Protein AF-A0A820PXG3-F1 (afdb_monomer)

Sequence (96 aa):
MSYSIEERIQNMHNQPKSLITNTNDGIGLGLNSKKSTFTVEDHIYRARLAEKALRYEDMLAQMRNVLDLKKKLTADERNLLVVAYKNAVTTRRTGV

Radius of gyration: 22.25 Å; Cα contacts (8 Å, |Δi|>4): 44; chains: 1; bounding box: 58×52×42 Å

Nearest PDB structures (foldseek):
  3o8i-assembly1_A-2  TM=9.539E-01  e=3.543E-03  Homo sapiens
  6tlf-assembly1_A-2  TM=9.491E-01  e=2.964E-03  Homo sapiens
  7o6j-assembly1_A-2  TM=9.554E-01  e=3.990E-03  Homo sapiens
  5f74-assembly1_A  TM=9.631E-01  e=5.371E-03  Mus musculus
  5wfu-assembly3_D  TM=9.400E-01  e=4.494E-03  Mus musculus

Organism: NCBI:txid392030

pLDDT: mean 75.18, std 19.43, range [38.75, 95.5]

Structure (mmCIF, N/CA/C/O backbone):
data_AF-A0A820PXG3-F1
#
_entry.id   AF-A0A820PXG3-F1
#
loop_
_atom_site.group_PDB
_atom_site.id
_atom_site.type_symbol
_atom_site.label_atom_id
_atom_site.label_alt_id
_atom_site.label_comp_id
_atom_site.label_asym_id
_atom_site.label_entity_id
_atom_site.label_seq_id
_atom_site.pdbx_PDB_ins_code
_atom_site.Cartn_x
_atom_site.Cartn_y
_atom_site.Cartn_z
_atom_site.occupancy
_atom_site.B_iso_or_equiv
_atom_site.auth_seq_id
_atom_site.auth_comp_id
_atom_site.auth_asym_id
_atom_site.auth_atom_id
_atom_site.pdbx_PDB_model_num
ATOM 1 N N . MET A 1 1 ? -36.638 -42.485 25.167 1.00 49.88 1 MET A N 1
ATOM 2 C CA . MET A 1 1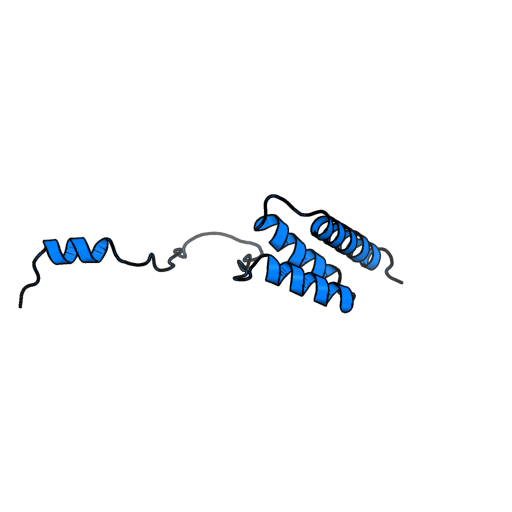 ? -35.612 -41.879 24.291 1.00 49.88 1 MET A CA 1
ATOM 3 C C . MET A 1 1 ? -36.283 -41.371 23.022 1.00 49.88 1 MET A C 1
ATOM 5 O O . MET A 1 1 ? -36.209 -42.005 21.981 1.00 49.88 1 MET A O 1
ATOM 9 N N . SER A 1 2 ? -36.994 -40.253 23.130 1.00 46.16 2 SER A N 1
ATOM 10 C CA . SER A 1 2 ? -37.646 -39.584 22.003 1.00 46.16 2 SER A CA 1
ATOM 11 C C . SER A 1 2 ? -37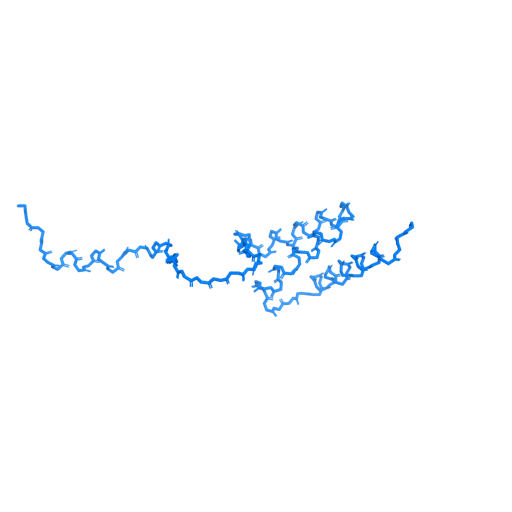.556 -38.090 22.277 1.00 46.16 2 SER A C 1
ATOM 13 O O . SER A 1 2 ? -38.262 -37.580 23.144 1.00 46.16 2 SER A O 1
ATOM 15 N N . TYR A 1 3 ? -36.616 -37.421 21.616 1.00 56.09 3 TYR A N 1
ATOM 16 C CA . TYR A 1 3 ? -36.457 -35.974 21.719 1.00 56.09 3 TYR A CA 1
ATOM 17 C C . TYR A 1 3 ? -37.671 -35.287 21.082 1.00 56.09 3 TYR A C 1
ATOM 19 O O . TYR A 1 3 ? -38.087 -35.663 19.983 1.00 56.09 3 TYR A O 1
ATOM 27 N N . SER A 1 4 ? -38.260 -34.326 21.799 1.00 68.50 4 SER A N 1
ATOM 28 C CA . SER A 1 4 ? -39.443 -33.581 21.358 1.00 68.50 4 SER A CA 1
ATOM 29 C C . SER A 1 4 ? -39.100 -32.712 20.148 1.00 68.50 4 SER A C 1
ATOM 31 O O . SER A 1 4 ? -38.005 -32.154 20.058 1.00 68.50 4 SER A O 1
ATOM 33 N N . ILE A 1 5 ? -40.043 -32.578 19.212 1.00 64.44 5 ILE A N 1
ATOM 34 C CA . ILE A 1 5 ? -39.873 -31.793 17.980 1.00 64.44 5 ILE A CA 1
ATOM 35 C C . ILE A 1 5 ? -39.456 -30.344 18.293 1.00 64.44 5 ILE A C 1
ATOM 37 O O . ILE A 1 5 ? -38.657 -29.769 17.557 1.00 64.44 5 ILE A O 1
ATOM 41 N N . GLU A 1 6 ? -39.900 -29.783 19.419 1.00 61.75 6 GLU A N 1
ATOM 42 C CA . GLU A 1 6 ? -39.541 -28.418 19.826 1.00 61.75 6 GLU A CA 1
ATOM 43 C C . GLU A 1 6 ? -38.059 -28.248 20.186 1.00 61.75 6 GLU A C 1
ATOM 45 O O . GLU A 1 6 ? -37.432 -27.252 19.821 1.00 61.75 6 GLU A O 1
ATOM 50 N N . GLU A 1 7 ? -37.456 -29.255 20.815 1.00 61.81 7 GLU A N 1
ATOM 51 C CA . GLU A 1 7 ? -36.035 -29.247 21.182 1.00 61.81 7 GLU A CA 1
ATOM 52 C C . GLU A 1 7 ? -35.139 -29.296 19.928 1.00 61.81 7 GLU A C 1
ATOM 54 O O . GLU A 1 7 ? -34.041 -28.736 19.887 1.00 61.81 7 GLU A O 1
ATOM 59 N N . ARG A 1 8 ? -35.655 -29.891 18.842 1.00 63.44 8 ARG A N 1
ATOM 60 C CA . ARG A 1 8 ? -35.006 -29.935 17.525 1.00 63.44 8 ARG A CA 1
ATOM 61 C C . ARG A 1 8 ? -35.122 -28.613 16.762 1.00 63.44 8 ARG A C 1
ATOM 63 O O . ARG A 1 8 ? -34.216 -28.284 16.001 1.00 63.44 8 ARG A O 1
ATOM 70 N N . ILE A 1 9 ? -36.189 -27.843 16.987 1.00 64.31 9 ILE A N 1
ATOM 71 C CA . ILE A 1 9 ? -36.382 -26.513 16.388 1.00 64.31 9 ILE A CA 1
ATOM 72 C C . ILE A 1 9 ? -35.445 -25.485 17.040 1.00 64.31 9 ILE A C 1
ATOM 74 O O . ILE A 1 9 ? -34.797 -24.717 16.328 1.00 64.31 9 ILE A O 1
ATOM 78 N N . GLN A 1 10 ? -35.280 -25.525 18.366 1.00 59.16 10 GLN A N 1
ATOM 79 C CA . GLN A 1 10 ? -34.321 -24.669 19.082 1.00 59.16 10 GLN A CA 1
ATOM 80 C C . GLN A 1 10 ? -32.864 -24.928 18.657 1.00 59.16 10 GLN A C 1
ATOM 82 O O . GLN A 1 10 ? -32.110 -23.989 18.395 1.00 59.16 10 GLN A O 1
ATOM 87 N N . ASN A 1 11 ? -32.482 -26.193 18.454 1.00 59.31 11 ASN A N 1
ATOM 88 C CA . ASN A 1 11 ? -31.133 -26.556 17.996 1.00 59.31 11 ASN A CA 1
ATOM 89 C C . ASN A 1 11 ? -30.821 -26.201 16.528 1.00 59.31 11 ASN A C 1
ATOM 91 O O . ASN A 1 11 ? -29.659 -26.276 16.116 1.00 59.31 11 ASN A O 1
ATOM 95 N N . MET A 1 12 ? -31.818 -25.796 15.735 1.00 56.53 12 MET A N 1
ATOM 96 C CA . MET A 1 12 ? -31.597 -25.267 14.384 1.00 56.53 12 MET A CA 1
ATOM 97 C C . MET A 1 12 ? -31.300 -23.763 14.373 1.00 56.53 12 MET A C 1
ATOM 99 O O . MET A 1 12 ? -30.600 -23.303 13.475 1.00 56.53 12 MET A O 1
ATOM 103 N N . HIS A 1 13 ? -31.766 -22.994 15.366 1.00 58.34 13 HIS A N 1
ATOM 104 C CA . HIS A 1 13 ? -31.489 -21.553 15.427 1.00 58.34 13 HIS A CA 1
ATOM 105 C C . HIS A 1 13 ? -30.034 -21.241 15.825 1.00 58.34 13 HIS A C 1
ATOM 107 O O . HIS A 1 13 ? -29.518 -20.180 15.487 1.00 58.34 13 HIS A O 1
ATOM 113 N N . ASN A 1 14 ? -29.351 -22.185 16.484 1.00 57.28 14 ASN A N 1
ATOM 114 C CA . ASN A 1 14 ? -28.002 -22.006 17.033 1.00 57.28 14 ASN A CA 1
ATOM 115 C C . ASN A 1 14 ? -26.872 -22.677 16.226 1.00 57.28 14 ASN A C 1
ATOM 117 O O . ASN A 1 14 ? -25.769 -22.861 16.740 1.00 57.28 14 ASN A O 1
ATOM 121 N N . GLN A 1 15 ? -27.104 -23.039 14.961 1.00 50.62 15 GLN A N 1
ATOM 122 C CA . GLN A 1 15 ? -26.022 -23.529 14.102 1.00 50.62 15 GLN A CA 1
ATOM 123 C C . GLN A 1 15 ? -25.138 -22.351 13.651 1.00 50.62 15 GLN A C 1
ATOM 125 O O . GLN A 1 15 ? -25.653 -21.425 13.012 1.00 50.62 15 GLN A O 1
ATOM 130 N N . PRO A 1 16 ? -23.812 -22.351 13.910 1.00 53.00 16 PRO A N 1
ATOM 131 C CA . PRO A 1 16 ? -22.927 -21.432 13.211 1.00 53.00 16 PRO A CA 1
ATOM 132 C C . PRO A 1 16 ? -23.035 -21.751 11.720 1.00 53.00 16 PRO A C 1
ATOM 134 O O . PRO A 1 16 ? -22.858 -22.902 11.324 1.00 53.00 16 PRO A O 1
ATOM 137 N N . LYS A 1 17 ? -23.358 -20.741 10.903 1.00 56.72 17 LYS A N 1
ATOM 138 C CA . LYS A 1 17 ? -23.403 -20.840 9.437 1.00 56.72 17 LYS A CA 1
ATOM 139 C C . LYS A 1 17 ? -22.075 -21.420 8.949 1.00 56.72 17 LYS A C 1
ATOM 141 O O . LYS A 1 17 ? -21.089 -20.693 8.831 1.00 56.72 17 LYS A O 1
ATOM 146 N N . SER A 1 18 ? -22.032 -22.728 8.721 1.00 51.16 18 SER A N 1
ATOM 147 C CA . SER A 1 18 ? -20.869 -23.381 8.155 1.00 51.16 18 SER A CA 1
ATOM 148 C C . SER A 1 18 ? -20.748 -22.954 6.697 1.00 51.16 18 SER A C 1
ATOM 150 O O . SER A 1 18 ? -21.721 -22.770 5.966 1.00 51.16 18 SER A O 1
ATOM 152 N N . LEU A 1 19 ? -19.503 -22.691 6.334 1.00 46.72 19 LEU A N 1
ATOM 153 C CA . LEU A 1 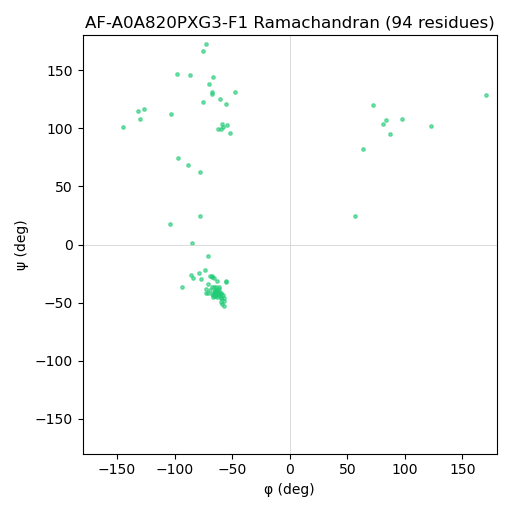19 ? -19.038 -22.169 5.067 1.00 46.72 19 LEU A CA 1
ATOM 154 C C . LEU A 1 19 ? -19.376 -23.163 3.941 1.00 46.72 19 LEU A C 1
ATOM 156 O O . LEU A 1 19 ? -18.662 -24.143 3.754 1.00 46.72 19 LEU A O 1
ATOM 160 N N . ILE A 1 20 ? -20.452 -22.922 3.191 1.00 43.12 20 ILE A N 1
ATOM 161 C CA . ILE A 1 20 ? -20.720 -23.623 1.929 1.00 43.12 20 ILE A CA 1
ATOM 162 C C . ILE A 1 20 ? -21.032 -22.571 0.866 1.00 43.12 20 ILE A C 1
ATOM 164 O O . ILE A 1 20 ? -22.096 -21.956 0.878 1.00 43.12 20 ILE A O 1
ATOM 168 N N . THR A 1 21 ? -20.108 -22.352 -0.065 1.00 46.78 21 THR A N 1
ATOM 169 C CA . THR A 1 21 ? -20.479 -21.842 -1.389 1.00 46.78 21 THR A CA 1
ATOM 170 C C . THR A 1 21 ? -20.419 -23.020 -2.334 1.00 46.78 21 THR A C 1
ATOM 172 O O . THR A 1 21 ? -19.342 -23.569 -2.565 1.00 46.78 21 THR A O 1
ATOM 175 N N . ASN A 1 22 ? -21.588 -23.420 -2.819 1.00 40.31 22 ASN A N 1
ATOM 176 C CA . ASN A 1 22 ? -21.742 -24.495 -3.778 1.00 40.31 22 ASN A CA 1
ATOM 177 C C . ASN A 1 22 ? -20.881 -24.207 -5.010 1.00 40.31 22 ASN A C 1
ATOM 179 O O . ASN A 1 22 ? -21.056 -23.197 -5.691 1.00 40.31 22 ASN A O 1
ATOM 183 N N . THR A 1 23 ? -19.965 -25.126 -5.294 1.00 55.41 23 THR A N 1
ATOM 184 C CA . THR A 1 23 ? -19.618 -25.486 -6.663 1.00 55.41 23 THR A CA 1
ATOM 185 C C . THR A 1 23 ? -20.932 -25.696 -7.419 1.00 55.41 23 THR A C 1
ATOM 187 O O . THR A 1 23 ? -21.831 -26.332 -6.865 1.00 55.41 23 THR A O 1
ATOM 190 N N . ASN A 1 24 ? -21.080 -25.096 -8.605 1.00 54.31 24 ASN A N 1
ATOM 191 C CA . ASN A 1 24 ? -21.458 -25.754 -9.865 1.00 54.31 24 ASN A CA 1
ATOM 192 C C . ASN A 1 24 ? -21.761 -24.697 -10.947 1.00 54.31 24 ASN A C 1
ATOM 194 O O . ASN A 1 24 ? -22.579 -23.805 -10.751 1.00 54.31 24 ASN A O 1
ATOM 198 N N . ASP A 1 25 ? -21.101 -24.888 -12.090 1.00 38.75 25 ASP A N 1
ATOM 199 C CA . ASP A 1 25 ? -21.453 -24.421 -13.437 1.00 38.75 25 ASP A CA 1
ATOM 200 C C . ASP A 1 25 ? -21.004 -23.021 -13.898 1.00 38.75 25 ASP A C 1
ATOM 202 O O . ASP A 1 25 ? -21.712 -22.024 -13.800 1.00 38.75 25 ASP A O 1
ATOM 206 N N . GLY A 1 26 ? -19.858 -23.017 -14.596 1.00 44.44 26 GLY A N 1
ATOM 207 C CA . GLY A 1 26 ? -19.830 -22.444 -15.945 1.00 44.44 26 GLY A CA 1
ATOM 208 C C . GLY A 1 26 ? -18.837 -21.312 -16.221 1.00 44.44 26 GLY A C 1
ATOM 209 O O . GLY A 1 26 ? -19.150 -20.148 -16.026 1.00 44.44 26 GLY A O 1
ATOM 210 N N . ILE A 1 27 ? -17.732 -21.689 -16.880 1.00 41.69 27 ILE A N 1
ATOM 211 C CA . ILE A 1 27 ? -16.909 -20.878 -17.801 1.00 41.69 27 ILE A CA 1
ATOM 212 C C . ILE A 1 27 ? -15.884 -19.914 -17.163 1.00 41.69 27 ILE A C 1
ATOM 214 O O . ILE A 1 27 ? -16.191 -18.799 -16.773 1.00 41.69 27 ILE A O 1
ATOM 218 N N . GLY A 1 28 ? -14.614 -20.338 -17.220 1.00 49.16 28 GLY A N 1
ATOM 219 C CA . GLY A 1 28 ? -13.541 -19.579 -17.879 1.00 49.16 28 GLY A CA 1
ATOM 220 C C . GLY A 1 28 ? -13.007 -18.293 -17.230 1.00 49.16 28 GLY A C 1
ATOM 221 O O . GLY A 1 28 ? -13.670 -17.269 -17.211 1.00 49.16 28 GLY A O 1
ATOM 222 N N . LEU A 1 29 ? -11.701 -18.339 -16.933 1.00 41.09 29 LEU A N 1
ATOM 223 C CA . LEU A 1 29 ? -10.755 -17.223 -16.745 1.00 41.09 29 LEU A CA 1
ATOM 224 C C . LEU A 1 29 ? -10.698 -16.554 -15.357 1.00 41.09 29 LEU A C 1
ATOM 226 O O . LEU A 1 29 ? -11.482 -15.681 -15.018 1.00 41.09 29 LEU A O 1
ATOM 230 N N . GLY A 1 30 ? -9.594 -16.840 -14.656 1.00 47.22 30 GLY A N 1
ATOM 231 C CA . GLY A 1 30 ? -8.798 -15.786 -14.021 1.00 47.22 30 GLY A CA 1
ATOM 232 C C . GLY A 1 30 ? -9.041 -15.516 -12.535 1.00 47.22 30 GLY A C 1
ATOM 233 O O . GLY A 1 30 ? -9.983 -14.841 -12.154 1.00 47.22 30 GLY A O 1
ATOM 234 N N . LEU A 1 31 ? -8.055 -15.919 -11.726 1.00 47.75 31 LEU A N 1
ATOM 235 C CA . LEU A 1 31 ? -7.702 -15.331 -10.426 1.00 47.75 31 LEU A CA 1
ATOM 236 C C . LEU A 1 31 ? -8.772 -15.425 -9.324 1.00 47.75 31 LEU A C 1
ATOM 238 O O . LEU A 1 31 ? -9.429 -14.450 -8.967 1.00 47.75 31 LEU A O 1
ATOM 242 N N . ASN A 1 32 ? -8.826 -16.589 -8.669 1.00 45.59 32 ASN A N 1
ATOM 243 C CA . ASN A 1 32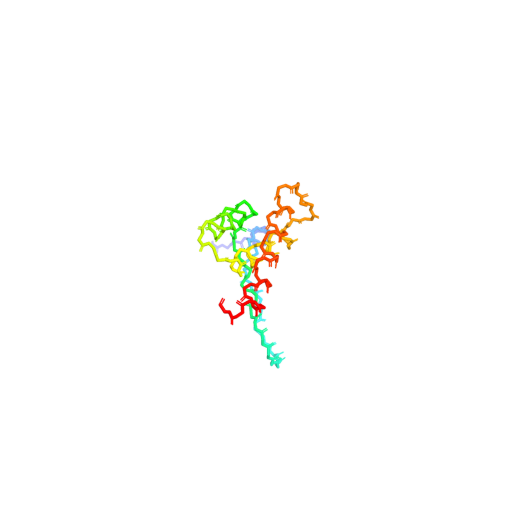 ? -9.400 -16.716 -7.331 1.00 45.59 32 ASN A CA 1
ATOM 244 C C . ASN A 1 32 ? -8.719 -15.711 -6.389 1.00 45.59 32 ASN A C 1
ATOM 246 O O . ASN A 1 32 ? -7.590 -15.925 -5.940 1.00 45.59 32 ASN A O 1
ATOM 250 N N . SER A 1 33 ? -9.415 -14.613 -6.091 1.00 50.75 33 SER A N 1
ATOM 251 C CA . SER A 1 33 ? -9.065 -13.705 -5.006 1.00 50.75 33 SER A CA 1
ATOM 252 C C . SER A 1 33 ? -9.096 -14.506 -3.707 1.00 50.75 33 SER A C 1
ATOM 254 O O . SER A 1 33 ? -10.159 -14.788 -3.148 1.00 50.75 33 SER A O 1
ATOM 256 N N . LYS A 1 34 ? -7.916 -14.934 -3.241 1.00 53.19 34 LYS A N 1
ATOM 257 C CA . LYS A 1 34 ? -7.734 -15.381 -1.862 1.00 53.19 34 LYS A CA 1
ATOM 258 C C . LYS A 1 34 ? -8.153 -14.206 -0.984 1.00 53.19 34 LYS A C 1
ATOM 260 O O . LYS A 1 34 ? -7.368 -13.277 -0.813 1.00 53.19 34 LYS A O 1
ATOM 265 N N . LYS A 1 35 ? -9.367 -14.233 -0.425 1.00 52.94 35 LYS A N 1
ATOM 266 C CA . LYS A 1 35 ? -9.717 -13.334 0.677 1.00 52.94 35 LYS A CA 1
ATOM 267 C C . LYS A 1 35 ? -8.728 -13.629 1.799 1.00 52.94 35 LYS A C 1
ATOM 269 O O . LYS A 1 35 ? -8.773 -14.691 2.415 1.00 52.94 35 LYS A O 1
ATOM 274 N N . SER A 1 36 ? -7.755 -12.742 1.960 1.00 58.41 36 SER A N 1
ATOM 275 C CA . SER A 1 36 ? -6.739 -12.869 2.991 1.00 58.41 36 SER A CA 1
ATOM 276 C C . SER A 1 36 ? -7.418 -12.685 4.345 1.00 58.41 36 SER A C 1
ATOM 278 O O . SER A 1 36 ? -8.182 -11.750 4.551 1.00 58.41 36 SER A O 1
ATOM 280 N N . THR A 1 37 ? -7.181 -13.616 5.263 1.00 76.06 37 THR A N 1
ATOM 281 C CA . THR A 1 37 ? -7.727 -13.608 6.630 1.00 76.06 37 THR A CA 1
ATOM 282 C C . THR A 1 37 ? -6.969 -12.639 7.546 1.00 76.06 37 THR A C 1
ATOM 284 O O . THR A 1 37 ? -6.888 -12.871 8.747 1.00 76.06 37 THR A O 1
ATOM 287 N N . PHE A 1 38 ? -6.323 -11.617 6.980 1.00 83.06 38 PHE A N 1
ATOM 288 C CA . PHE A 1 38 ? -5.445 -10.697 7.697 1.00 83.06 38 PHE A CA 1
ATOM 289 C C . PHE A 1 38 ? -6.189 -9.411 8.055 1.00 83.06 38 PHE A C 1
ATOM 291 O O . PHE A 1 38 ? -7.079 -8.967 7.329 1.00 83.06 38 PHE A O 1
ATOM 298 N N . THR A 1 39 ? -5.828 -8.828 9.197 1.00 90.06 39 THR A N 1
ATOM 299 C CA . THR A 1 39 ? -6.372 -7.537 9.629 1.00 90.06 39 THR A CA 1
ATOM 300 C C . THR A 1 39 ? -5.752 -6.391 8.823 1.00 90.06 39 THR A C 1
ATOM 302 O O . THR A 1 39 ? -4.749 -6.560 8.122 1.00 90.06 39 THR A O 1
ATOM 305 N N . VAL A 1 40 ? -6.341 -5.196 8.910 1.00 90.06 40 VAL A N 1
ATOM 306 C CA . VAL A 1 40 ? -5.804 -3.999 8.241 1.00 90.06 40 VAL A CA 1
ATOM 307 C C . VAL A 1 40 ? -4.392 -3.695 8.743 1.00 90.06 40 VAL A C 1
ATOM 309 O O . VAL A 1 40 ? -3.492 -3.404 7.955 1.00 90.06 40 VAL A O 1
ATOM 312 N N . GLU A 1 41 ? -4.187 -3.818 10.048 1.00 91.00 41 GLU A N 1
ATOM 313 C CA . GLU A 1 41 ? -2.920 -3.602 10.733 1.00 91.00 41 GLU A CA 1
ATOM 314 C C . GLU A 1 41 ? -1.852 -4.582 10.238 1.00 91.00 41 GLU A C 1
ATOM 316 O O . GLU A 1 41 ? -0.720 -4.174 9.971 1.00 91.00 41 GLU A O 1
ATOM 321 N N . ASP A 1 42 ? -2.219 -5.847 10.014 1.00 93.12 42 ASP A N 1
ATOM 322 C CA . ASP A 1 42 ? -1.308 -6.850 9.458 1.00 93.12 42 ASP A CA 1
ATOM 323 C C . ASP A 1 42 ? -0.875 -6.506 8.030 1.00 93.12 42 ASP A C 1
ATOM 325 O O . ASP A 1 42 ? 0.297 -6.662 7.672 1.00 93.12 42 ASP A O 1
ATOM 329 N N . HIS A 1 43 ? -1.802 -6.025 7.198 1.00 93.19 43 HIS A N 1
ATOM 330 C CA . HIS A 1 43 ? -1.474 -5.589 5.842 1.00 93.19 43 HIS A CA 1
ATOM 331 C C . HIS A 1 43 ? -0.552 -4.369 5.845 1.00 93.19 43 HIS A C 1
ATOM 333 O O . HIS A 1 43 ? 0.405 -4.330 5.068 1.00 93.19 43 HIS A O 1
ATOM 339 N N . ILE A 1 44 ? -0.778 -3.410 6.745 1.00 92.62 44 ILE A N 1
ATOM 340 C CA . ILE A 1 44 ? 0.097 -2.243 6.912 1.00 92.62 44 ILE A CA 1
ATOM 341 C C . ILE A 1 44 ? 1.481 -2.681 7.398 1.00 92.62 44 ILE A C 1
ATOM 343 O O . ILE A 1 44 ? 2.491 -2.244 6.845 1.00 92.62 44 ILE A O 1
ATOM 347 N N . TYR A 1 45 ? 1.556 -3.584 8.377 1.00 95.00 45 TYR A N 1
ATOM 348 C CA . TYR A 1 45 ? 2.823 -4.124 8.866 1.00 95.00 45 TYR A CA 1
ATOM 349 C C . TYR A 1 45 ? 3.610 -4.826 7.750 1.00 95.00 45 TYR A C 1
ATOM 351 O O . TYR A 1 45 ? 4.795 -4.553 7.542 1.00 95.00 45 TYR A O 1
ATOM 359 N N . ARG A 1 46 ? 2.940 -5.673 6.961 1.00 94.25 46 ARG A N 1
ATOM 360 C CA . ARG A 1 46 ? 3.537 -6.345 5.797 1.00 94.25 46 ARG A CA 1
ATOM 361 C C . ARG A 1 46 ? 3.984 -5.353 4.724 1.00 94.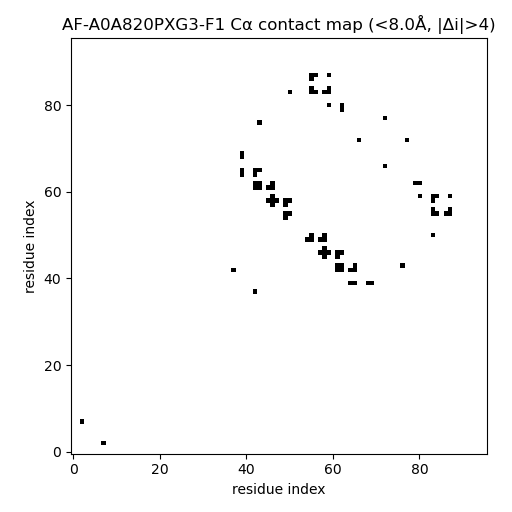25 46 ARG A C 1
ATOM 363 O O . ARG A 1 46 ? 5.060 -5.532 4.160 1.00 94.25 46 ARG A O 1
ATOM 370 N N . ALA A 1 47 ? 3.210 -4.298 4.469 1.00 93.88 47 ALA A N 1
ATOM 371 C CA . ALA A 1 47 ? 3.591 -3.236 3.540 1.00 93.88 47 ALA A CA 1
ATOM 372 C C . ALA A 1 47 ? 4.860 -2.500 4.008 1.00 93.88 47 ALA A C 1
ATOM 374 O O . ALA A 1 47 ? 5.754 -2.253 3.204 1.00 93.88 47 ALA A O 1
ATOM 375 N N . ARG A 1 48 ? 4.994 -2.229 5.313 1.00 93.94 48 ARG A N 1
ATOM 376 C CA . ARG A 1 48 ? 6.210 -1.642 5.907 1.00 93.94 48 ARG A CA 1
ATOM 377 C C . ARG A 1 48 ? 7.419 -2.571 5.826 1.00 93.94 48 ARG A C 1
ATOM 379 O O . ARG A 1 48 ? 8.540 -2.111 5.621 1.00 93.94 48 ARG A O 1
ATOM 386 N N . LEU A 1 49 ? 7.216 -3.878 5.971 1.00 95.50 49 LEU A N 1
ATOM 387 C CA . LEU A 1 49 ? 8.290 -4.852 5.784 1.00 95.50 49 LEU A CA 1
ATOM 388 C C . LEU A 1 49 ? 8.737 -4.913 4.315 1.00 95.50 49 LEU A C 1
ATOM 390 O O . LEU A 1 49 ? 9.934 -4.924 4.037 1.00 95.50 49 LEU A O 1
ATOM 394 N N . ALA A 1 50 ? 7.785 -4.892 3.380 1.00 92.94 50 ALA A N 1
ATOM 395 C CA . ALA A 1 50 ? 8.062 -4.857 1.946 1.00 92.94 50 ALA A CA 1
ATOM 396 C C . ALA A 1 50 ? 8.779 -3.563 1.516 1.00 92.94 50 ALA A C 1
ATOM 398 O O . ALA A 1 50 ? 9.684 -3.625 0.687 1.00 92.94 50 ALA A O 1
ATOM 399 N N . GLU A 1 51 ? 8.438 -2.419 2.123 1.00 92.50 51 GLU A N 1
ATOM 400 C CA . GLU A 1 51 ? 9.141 -1.137 1.953 1.00 92.50 51 GLU A CA 1
ATOM 401 C C . GLU A 1 51 ? 10.629 -1.266 2.318 1.00 92.50 51 GLU A C 1
ATOM 403 O O .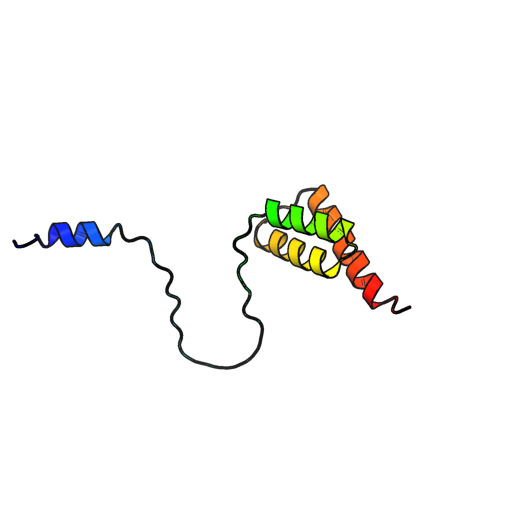 GLU A 1 51 ? 11.489 -0.912 1.512 1.00 92.50 51 GLU A O 1
ATOM 408 N N . LYS A 1 52 ? 10.947 -1.854 3.482 1.00 94.50 52 LYS A N 1
ATOM 409 C CA . LYS A 1 52 ? 12.339 -2.113 3.904 1.00 94.50 52 LYS A CA 1
ATOM 410 C C . LYS A 1 52 ? 13.076 -3.079 2.976 1.00 94.50 52 LYS A C 1
ATOM 412 O O . LYS A 1 52 ? 14.286 -2.968 2.820 1.00 94.50 52 LYS A O 1
ATOM 417 N N . ALA A 1 53 ? 12.353 -4.017 2.370 1.00 92.88 53 ALA A N 1
ATOM 418 C CA . ALA A 1 53 ? 12.894 -4.974 1.411 1.00 92.88 53 ALA A CA 1
ATOM 419 C C . ALA A 1 53 ? 12.959 -4.432 -0.030 1.00 92.88 53 ALA A C 1
ATOM 421 O O . ALA A 1 53 ? 13.335 -5.181 -0.928 1.00 92.88 53 ALA A O 1
ATOM 422 N N . LEU A 1 54 ? 12.566 -3.172 -0.269 1.00 91.00 54 LEU A N 1
ATOM 423 C CA . LEU A 1 54 ? 12.483 -2.553 -1.600 1.00 91.00 54 LEU A CA 1
ATOM 424 C C . LEU A 1 54 ? 11.574 -3.322 -2.585 1.00 91.00 54 LEU A C 1
ATOM 426 O O . LEU A 1 54 ? 11.718 -3.222 -3.802 1.00 91.00 54 LEU A O 1
ATOM 430 N N . ARG A 1 55 ? 10.604 -4.091 -2.073 1.00 93.56 55 ARG 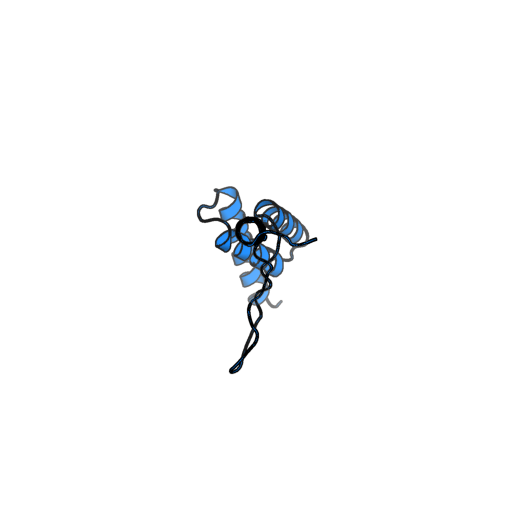A N 1
ATOM 431 C CA . ARG A 1 55 ? 9.657 -4.892 -2.867 1.00 93.56 55 ARG A CA 1
ATOM 432 C C . ARG A 1 55 ? 8.339 -4.143 -3.041 1.00 93.56 55 ARG A C 1
ATOM 434 O O . ARG A 1 55 ? 7.325 -4.459 -2.419 1.00 93.56 55 ARG A O 1
ATOM 441 N N . TYR A 1 56 ? 8.357 -3.125 -3.896 1.00 93.31 56 TYR A N 1
ATOM 442 C CA . TYR A 1 56 ? 7.236 -2.191 -4.044 1.00 93.31 56 TYR A CA 1
ATOM 443 C C . TYR A 1 56 ? 5.976 -2.799 -4.681 1.00 93.31 56 TYR A C 1
ATOM 445 O O . TYR A 1 56 ? 4.873 -2.360 -4.365 1.00 93.31 56 TYR A O 1
ATOM 453 N N . GLU A 1 57 ? 6.105 -3.836 -5.514 1.00 91.31 57 GLU A N 1
ATOM 454 C CA . GLU A 1 57 ? 4.943 -4.566 -6.056 1.00 91.31 57 GLU A CA 1
ATOM 455 C C . GLU A 1 57 ? 4.167 -5.294 -4.952 1.00 91.31 57 GLU A C 1
ATOM 457 O O . GLU A 1 57 ? 2.940 -5.208 -4.880 1.00 91.31 57 GLU A O 1
ATOM 462 N N . ASP A 1 58 ? 4.882 -5.958 -4.039 1.00 91.69 58 ASP A N 1
ATOM 463 C CA . ASP A 1 58 ? 4.264 -6.662 -2.915 1.00 91.69 58 ASP A CA 1
ATOM 464 C C . ASP A 1 58 ? 3.660 -5.675 -1.917 1.00 91.69 58 ASP A C 1
ATOM 466 O O . ASP A 1 58 ? 2.555 -5.886 -1.416 1.00 91.69 58 ASP A O 1
ATOM 470 N N . MET A 1 59 ? 4.353 -4.559 -1.676 1.00 93.88 59 MET A N 1
ATOM 471 C CA . MET A 1 59 ? 3.837 -3.438 -0.896 1.00 93.88 59 MET A CA 1
ATOM 472 C C . MET A 1 59 ? 2.521 -2.906 -1.488 1.00 93.88 59 MET A C 1
ATOM 474 O O . MET A 1 59 ? 1.550 -2.722 -0.754 1.00 93.88 59 MET A O 1
ATOM 478 N N . LEU A 1 60 ? 2.453 -2.718 -2.811 1.00 93.56 60 LEU A N 1
ATOM 479 C CA . LEU A 1 60 ? 1.249 -2.260 -3.505 1.00 93.56 60 LEU A CA 1
ATOM 480 C C . LEU A 1 60 ? 0.108 -3.282 -3.401 1.00 93.56 60 LEU A C 1
ATOM 482 O O . LEU A 1 60 ? -1.040 -2.894 -3.183 1.00 93.56 60 LEU A O 1
ATOM 486 N N . ALA A 1 61 ? 0.411 -4.579 -3.501 1.00 92.25 61 ALA A N 1
ATOM 487 C CA . ALA A 1 61 ? -0.573 -5.643 -3.320 1.00 92.25 61 ALA A CA 1
ATOM 488 C C . ALA A 1 61 ? -1.171 -5.646 -1.902 1.00 92.25 61 ALA A C 1
ATOM 490 O O . ALA A 1 61 ? -2.386 -5.768 -1.754 1.00 92.25 61 ALA A O 1
ATOM 491 N N . GLN A 1 62 ? -0.355 -5.451 -0.859 1.00 93.12 62 GLN A N 1
ATOM 492 C CA . GLN A 1 62 ? -0.867 -5.339 0.514 1.00 93.12 62 GLN A CA 1
ATOM 493 C C . GLN A 1 62 ? -1.710 -4.078 0.710 1.00 93.12 62 GLN A C 1
ATOM 495 O O . GLN A 1 62 ? -2.789 -4.146 1.296 1.00 93.12 62 GLN A O 1
ATOM 500 N N . MET A 1 63 ? -1.262 -2.938 0.179 1.00 93.31 63 MET A N 1
ATOM 501 C CA . MET A 1 63 ? -2.002 -1.682 0.290 1.00 93.31 63 MET A CA 1
ATOM 502 C C . MET A 1 63 ? -3.341 -1.714 -0.456 1.00 93.31 63 MET A C 1
ATOM 504 O O . MET A 1 63 ? -4.286 -1.075 -0.008 1.00 93.31 63 MET A O 1
ATOM 508 N N . ARG A 1 64 ? -3.471 -2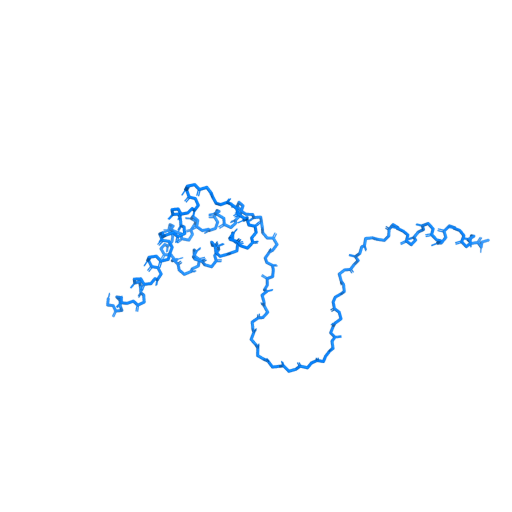.494 -1.537 1.00 91.81 64 ARG A N 1
ATOM 509 C CA . ARG A 1 64 ? -4.767 -2.745 -2.194 1.00 91.81 64 ARG A CA 1
ATOM 510 C C . ARG A 1 64 ? -5.752 -3.463 -1.275 1.00 91.81 64 ARG A C 1
ATOM 512 O O . ARG A 1 64 ? -6.885 -3.016 -1.160 1.00 91.81 64 ARG A O 1
ATOM 519 N N . ASN A 1 65 ? -5.300 -4.480 -0.542 1.00 90.75 65 ASN A N 1
ATOM 520 C CA . ASN A 1 65 ? -6.153 -5.155 0.442 1.00 90.75 65 ASN A CA 1
ATOM 521 C C . ASN A 1 65 ? -6.610 -4.188 1.550 1.00 90.75 65 ASN A C 1
ATOM 523 O O . ASN A 1 65 ? -7.755 -4.247 1.987 1.00 90.75 65 ASN A O 1
ATOM 527 N N . VAL A 1 66 ? -5.752 -3.246 1.970 1.00 90.25 66 VAL A N 1
ATOM 528 C CA . VAL A 1 66 ? -6.133 -2.194 2.934 1.00 90.25 66 VAL A CA 1
ATOM 529 C C . VAL A 1 66 ? -7.252 -1.303 2.388 1.00 90.25 66 VAL A C 1
ATOM 531 O O . VAL A 1 66 ? -8.148 -0.943 3.147 1.00 90.25 66 VAL A O 1
ATOM 534 N N . LEU A 1 67 ? -7.236 -0.968 1.092 1.00 90.38 67 LEU A N 1
ATOM 535 C CA . LEU A 1 67 ? -8.299 -0.175 0.455 1.00 90.38 67 LEU A CA 1
ATOM 536 C C . LEU A 1 67 ? -9.645 -0.906 0.455 1.00 90.38 67 LEU A C 1
ATOM 538 O O . LEU A 1 67 ? -10.675 -0.280 0.700 1.00 90.38 67 LEU A O 1
ATOM 542 N N . ASP A 1 68 ? -9.628 -2.218 0.221 1.00 88.00 68 ASP A N 1
ATOM 543 C CA . ASP A 1 68 ? -10.842 -3.038 0.206 1.00 88.00 68 ASP A CA 1
ATOM 544 C C . ASP A 1 68 ? -11.426 -3.225 1.616 1.00 88.00 68 ASP A C 1
ATOM 546 O O . ASP A 1 68 ? -12.645 -3.272 1.794 1.00 88.00 68 ASP A O 1
ATOM 550 N N . LEU A 1 69 ? -10.564 -3.301 2.635 1.00 86.06 69 LEU A N 1
ATOM 551 C CA . LEU A 1 69 ? -10.958 -3.499 4.033 1.00 86.06 69 LEU A CA 1
ATOM 552 C C . LEU A 1 69 ? -11.336 -2.189 4.747 1.00 86.06 69 LEU A C 1
ATOM 554 O O . LEU A 1 69 ? -12.153 -2.205 5.670 1.00 86.06 69 LEU A O 1
ATOM 558 N N . LYS A 1 70 ? -10.760 -1.046 4.345 1.00 85.06 70 LYS A N 1
ATOM 559 C CA . LYS A 1 70 ? -10.889 0.239 5.048 1.00 85.06 70 LYS A CA 1
ATOM 560 C C . LYS A 1 70 ? -11.379 1.357 4.124 1.00 85.06 70 LYS A C 1
ATOM 562 O O . LYS A 1 70 ? -10.662 1.830 3.252 1.00 85.06 70 LYS A O 1
ATOM 567 N N . LYS A 1 71 ? -12.565 1.906 4.419 1.00 80.06 71 LYS A N 1
ATOM 568 C CA . LYS A 1 71 ? -13.148 3.034 3.658 1.00 80.06 71 LYS A CA 1
ATOM 569 C C . LYS A 1 71 ? -12.399 4.367 3.787 1.00 80.06 71 LYS A C 1
ATOM 571 O O . LYS A 1 71 ? -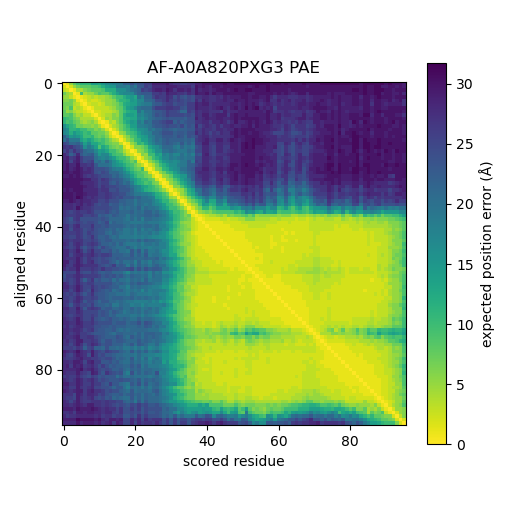12.514 5.205 2.898 1.00 80.06 71 LYS A O 1
ATOM 576 N N . LYS A 1 72 ? -11.693 4.619 4.896 1.00 89.38 72 LYS A N 1
ATOM 577 C CA . LYS A 1 72 ? -11.036 5.911 5.167 1.00 89.38 72 LYS A CA 1
ATOM 578 C C . LYS A 1 72 ? -9.593 5.705 5.604 1.00 89.38 72 LYS A C 1
ATOM 580 O O . LYS A 1 72 ? -9.348 5.174 6.681 1.00 89.38 72 LYS A O 1
ATOM 585 N N . LEU A 1 73 ? -8.657 6.179 4.792 1.00 90.56 73 LEU A N 1
ATOM 586 C CA . LEU A 1 73 ? -7.225 6.086 5.069 1.00 90.56 73 LEU A CA 1
ATOM 587 C C . LEU A 1 73 ? -6.739 7.266 5.916 1.00 90.56 73 LEU A C 1
ATOM 589 O O . LEU A 1 73 ? -7.190 8.404 5.744 1.00 90.56 73 LEU A O 1
ATOM 593 N N . THR A 1 74 ? -5.769 7.011 6.788 1.00 93.00 74 THR A N 1
ATOM 594 C CA . THR A 1 74 ? -5.026 8.057 7.503 1.00 93.00 74 THR A CA 1
ATOM 595 C C . THR A 1 74 ? -4.054 8.778 6.559 1.00 93.00 74 THR A C 1
ATOM 597 O O . THR A 1 74 ? -3.905 8.418 5.387 1.00 93.00 74 THR A O 1
ATOM 600 N N . ALA A 1 75 ? -3.418 9.856 7.029 1.00 92.69 75 ALA A N 1
ATOM 601 C CA . ALA A 1 75 ? -2.377 10.535 6.252 1.00 92.69 75 ALA A CA 1
ATOM 602 C C . ALA A 1 75 ? -1.194 9.596 5.954 1.00 92.69 75 ALA A C 1
ATOM 604 O O . ALA A 1 75 ? -0.767 9.506 4.804 1.00 92.69 75 ALA A O 1
ATOM 605 N N . ASP A 1 76 ? -0.752 8.830 6.951 1.00 91.69 76 ASP A N 1
ATOM 606 C CA . ASP A 1 76 ? 0.390 7.920 6.827 1.00 91.69 76 ASP A CA 1
ATOM 607 C C . ASP A 1 76 ? 0.124 6.767 5.854 1.00 91.69 76 ASP A C 1
ATOM 609 O O . ASP A 1 76 ? 0.977 6.444 5.030 1.00 91.69 76 ASP A O 1
ATOM 613 N N . GLU A 1 77 ? -1.071 6.172 5.899 1.00 92.31 77 GLU A N 1
ATOM 614 C CA . GLU A 1 77 ? -1.469 5.084 4.994 1.00 92.31 77 GLU A CA 1
ATOM 615 C C . GLU A 1 77 ? -1.543 5.556 3.538 1.00 92.31 77 GLU A C 1
ATOM 617 O O . GLU A 1 77 ? -1.101 4.856 2.627 1.00 92.31 77 GLU A O 1
ATOM 622 N N . ARG A 1 78 ? -2.053 6.771 3.302 1.00 94.38 78 ARG A N 1
ATOM 623 C CA . ARG A 1 78 ? -2.041 7.374 1.961 1.00 94.38 78 ARG A CA 1
ATOM 624 C C . ARG A 1 78 ? -0.621 7.615 1.475 1.00 94.38 78 ARG A C 1
ATOM 626 O O . ARG A 1 78 ? -0.330 7.335 0.315 1.00 94.38 78 ARG A O 1
ATOM 633 N N . ASN A 1 79 ? 0.261 8.092 2.351 1.00 94.12 79 ASN A N 1
ATOM 634 C CA . ASN A 1 79 ? 1.661 8.307 2.003 1.00 94.12 79 ASN A CA 1
ATOM 635 C C . ASN A 1 79 ? 2.333 6.984 1.607 1.00 94.12 79 ASN A C 1
ATOM 637 O O . ASN A 1 79 ? 3.013 6.912 0.584 1.00 94.12 79 ASN A O 1
ATOM 641 N N . LEU A 1 80 ? 2.050 5.915 2.356 1.00 93.12 80 LEU A N 1
ATOM 642 C CA . LEU A 1 80 ? 2.528 4.567 2.062 1.00 93.12 80 LEU A CA 1
ATOM 643 C C . LEU A 1 80 ? 2.052 4.076 0.685 1.00 93.12 80 LEU A C 1
ATOM 645 O O . LEU A 1 80 ? 2.840 3.540 -0.093 1.00 93.12 80 LEU A O 1
ATOM 649 N N . LEU A 1 81 ? 0.785 4.322 0.341 1.00 93.56 81 LEU A N 1
ATOM 650 C CA . LEU A 1 81 ? 0.220 3.968 -0.964 1.00 93.56 81 LEU A CA 1
ATOM 651 C C . LEU A 1 81 ? 0.898 4.726 -2.119 1.00 93.56 81 LEU A C 1
ATOM 653 O O . LEU A 1 81 ? 1.207 4.127 -3.149 1.00 93.56 81 LEU A O 1
ATOM 657 N N . VAL A 1 82 ? 1.154 6.028 -1.949 1.00 94.12 82 VAL A N 1
ATOM 658 C CA . VAL A 1 82 ? 1.836 6.855 -2.961 1.00 94.12 82 VAL A CA 1
ATOM 659 C C . VAL A 1 82 ? 3.260 6.355 -3.201 1.00 94.12 82 VAL A C 1
ATOM 661 O O . VAL A 1 82 ? 3.666 6.197 -4.354 1.00 94.12 82 VAL A O 1
ATOM 664 N N . VAL A 1 83 ? 4.001 6.062 -2.128 1.00 93.19 83 VAL A N 1
ATOM 665 C CA . VAL A 1 83 ? 5.362 5.508 -2.203 1.00 93.19 83 VAL A CA 1
ATOM 666 C C . VAL A 1 83 ? 5.360 4.164 -2.933 1.00 93.19 83 VAL A C 1
ATOM 668 O O . VAL A 1 83 ? 6.167 3.971 -3.845 1.00 93.19 83 VAL A O 1
ATOM 671 N N . ALA A 1 84 ? 4.431 3.267 -2.594 1.00 93.38 84 ALA A N 1
ATOM 672 C CA . ALA A 1 84 ? 4.297 1.972 -3.258 1.00 93.38 84 ALA A CA 1
ATOM 673 C C . ALA A 1 84 ? 4.043 2.131 -4.765 1.00 93.38 84 ALA A C 1
ATOM 675 O O . ALA A 1 84 ? 4.761 1.557 -5.581 1.00 93.38 84 ALA A O 1
ATOM 676 N N . TYR A 1 85 ? 3.058 2.952 -5.145 1.00 94.06 85 TYR A N 1
ATOM 677 C CA . TYR A 1 85 ? 2.662 3.123 -6.543 1.00 94.06 85 TYR A CA 1
ATOM 678 C C . TYR A 1 85 ? 3.755 3.785 -7.387 1.00 94.06 85 TYR A C 1
ATOM 680 O O . TYR A 1 85 ? 4.062 3.308 -8.481 1.00 94.06 85 TYR A O 1
ATOM 688 N N . LYS A 1 86 ? 4.374 4.859 -6.873 1.00 92.94 86 LYS A N 1
ATOM 689 C CA . LYS A 1 86 ? 5.466 5.559 -7.560 1.00 92.94 86 LYS A CA 1
ATOM 690 C C . LYS A 1 86 ? 6.602 4.591 -7.868 1.00 92.94 86 LYS A C 1
ATOM 692 O O . LYS A 1 86 ? 7.014 4.492 -9.017 1.00 92.94 86 LYS A O 1
ATOM 697 N N . ASN A 1 87 ? 7.088 3.875 -6.858 1.00 90.38 87 ASN A N 1
ATOM 698 C CA . ASN A 1 87 ? 8.266 3.035 -7.023 1.00 90.38 87 ASN A CA 1
ATOM 699 C C . ASN A 1 87 ? 7.972 1.770 -7.840 1.00 90.38 87 ASN A C 1
ATOM 701 O O . ASN A 1 87 ? 8.772 1.436 -8.704 1.00 90.38 87 ASN A O 1
ATOM 705 N N . ALA A 1 88 ? 6.802 1.143 -7.675 1.00 88.88 88 ALA A N 1
ATOM 706 C CA . ALA A 1 88 ? 6.380 0.017 -8.514 1.00 88.88 88 ALA A CA 1
ATOM 707 C C . ALA A 1 88 ? 6.342 0.390 -10.011 1.00 88.88 88 ALA A C 1
ATOM 709 O O . ALA A 1 88 ? 6.822 -0.342 -10.873 1.00 88.88 88 ALA A O 1
ATOM 710 N N . VAL A 1 89 ? 5.814 1.574 -10.345 1.00 87.50 89 VAL A N 1
ATOM 711 C CA . VAL A 1 89 ? 5.801 2.059 -11.734 1.00 87.50 89 VAL A CA 1
ATOM 712 C C . VAL A 1 89 ? 7.203 2.442 -12.210 1.00 87.50 89 VAL A C 1
ATOM 714 O O . VAL A 1 89 ? 7.546 2.127 -13.349 1.00 87.50 89 VAL A O 1
ATOM 717 N N . THR A 1 90 ? 8.012 3.101 -11.374 1.00 85.75 90 THR A N 1
ATOM 718 C CA . THR A 1 90 ? 9.388 3.481 -11.726 1.00 85.75 90 THR A CA 1
ATOM 719 C C . THR A 1 90 ? 10.218 2.253 -12.064 1.00 85.75 90 THR A C 1
ATOM 721 O O . THR A 1 90 ? 10.766 2.220 -13.157 1.00 85.75 90 THR A O 1
ATOM 724 N N . THR A 1 91 ? 10.217 1.212 -11.225 1.00 78.31 91 THR A N 1
ATOM 725 C CA . THR A 1 91 ? 10.971 -0.030 -11.467 1.00 78.31 91 THR A CA 1
ATOM 726 C C . THR A 1 91 ? 10.628 -0.684 -12.810 1.00 78.31 91 THR A C 1
ATOM 728 O O . THR A 1 91 ? 11.496 -1.274 -13.440 1.00 78.31 91 THR A O 1
ATOM 731 N N . ARG A 1 92 ? 9.390 -0.541 -13.303 1.00 74.88 92 ARG A N 1
ATOM 732 C CA . ARG A 1 92 ? 8.994 -1.050 -14.630 1.00 74.88 92 ARG A CA 1
ATOM 733 C C . ARG A 1 92 ? 9.435 -0.167 -15.798 1.00 74.88 92 ARG A C 1
ATOM 735 O O . ARG A 1 92 ? 9.513 -0.651 -16.921 1.00 74.88 92 ARG A O 1
ATOM 742 N N . ARG A 1 93 ? 9.651 1.131 -15.566 1.00 70.06 93 ARG A N 1
ATOM 743 C CA . ARG A 1 93 ? 10.023 2.113 -16.603 1.00 70.06 93 ARG A CA 1
ATOM 744 C C . ARG A 1 93 ? 11.534 2.293 -16.701 1.00 70.06 93 ARG A C 1
ATOM 746 O O . ARG A 1 93 ? 12.052 2.448 -17.799 1.00 70.06 93 ARG A O 1
ATOM 753 N N . THR A 1 94 ? 12.234 2.246 -15.575 1.00 61.09 94 THR A N 1
ATOM 754 C CA . THR A 1 94 ? 13.694 2.180 -15.501 1.00 61.09 94 THR A CA 1
ATOM 755 C C . THR A 1 94 ? 14.108 0.714 -15.529 1.00 61.09 94 THR A C 1
ATOM 757 O O . THR A 1 94 ? 14.523 0.153 -14.522 1.00 61.09 94 THR A O 1
ATOM 760 N N . GLY A 1 95 ? 13.913 0.061 -16.674 1.00 60.44 95 GLY A N 1
ATOM 761 C CA . GLY A 1 95 ? 14.536 -1.232 -16.947 1.00 60.44 95 GLY A CA 1
ATOM 762 C C . GLY A 1 95 ? 15.999 -1.027 -17.328 1.00 60.44 95 GLY A C 1
ATOM 763 O O . GLY A 1 95 ? 16.345 -1.275 -18.477 1.00 60.44 95 GLY A O 1
ATOM 764 N N . VAL A 1 96 ? 16.803 -0.487 -16.407 1.00 47.31 96 VAL A N 1
ATOM 765 C CA . VAL A 1 96 ? 18.261 -0.299 -16.507 1.00 47.31 96 VAL A CA 1
ATOM 766 C C . VAL A 1 96 ? 18.875 -0.271 -15.117 1.00 47.31 96 VAL A C 1
ATOM 768 O O . VAL A 1 96 ? 18.310 0.429 -14.246 1.00 47.31 96 VAL A O 1
#

Solvent-accessible surface area (backbone atoms only — not comparable to full-atom values): 6080 Å² total; per-residue (Å²): 145,77,86,56,73,67,64,57,54,58,60,60,76,70,57,76,85,71,94,73,80,80,85,81,88,85,82,87,85,83,78,84,76,74,79,70,94,66,54,62,65,53,30,53,52,51,23,55,52,22,55,77,67,72,36,27,61,61,17,38,56,29,47,50,54,35,54,78,75,41,97,75,77,54,73,66,56,49,51,52,46,52,54,18,51,54,49,38,52,44,58,70,70,54,81,119

InterPro domains:
  IPR000308 14-3-3 protein [PTHR18860] (41-94)
  IPR023410 14-3-3 domain [PF00244] (47-94)
  IPR036815 14-3-3 domain superfamily [G3DSA:1.20.190.20] (22-96)
  IPR036815 14-3-3 domain superfamily [SSF48445] (39-95)

Secondary structure (DSSP, 8-state):
----HHHHHHHHHT-------------------------HHHHHHHHHHHHHTT-HHHHHHHHHHHHHH-SS--HHHHHHHHHHHHHHHHHHH---

Mean predicted aligned error: 15.22 Å

Foldseek 3Di:
DDDDPVVVVVVVVPDDPPDDDDDDDDDDDDDDPPLDPDDLVRLVVQLVVCVVVLNLVSNLVSLVNNVVRDVDDDPVSVVSNVVSVVSVVVCVVPPD